Protein AF-A0A9E6NVP7-F1 (afdb_monomer_lite)

Structure (mmCIF, N/CA/C/O backbone):
data_AF-A0A9E6NVP7-F1
#
_entry.id   AF-A0A9E6NVP7-F1
#
loop_
_atom_site.group_PDB
_atom_site.id
_atom_site.type_symbol
_atom_site.label_atom_id
_atom_site.label_alt_id
_atom_site.label_comp_id
_atom_site.label_asym_id
_atom_site.label_entity_id
_atom_site.label_seq_id
_atom_site.pdbx_PDB_ins_code
_atom_site.Cartn_x
_atom_site.Cartn_y
_atom_site.Cartn_z
_atom_site.occupancy
_atom_site.B_iso_or_equiv
_atom_site.auth_seq_id
_atom_site.auth_comp_id
_atom_site.auth_asym_id
_atom_site.auth_atom_id
_atom_site.pdbx_PDB_model_num
ATOM 1 N N . MET A 1 1 ? 10.644 -37.676 16.841 1.00 42.34 1 MET A N 1
ATOM 2 C CA . MET A 1 1 ? 10.922 -36.252 17.128 1.00 42.34 1 MET A CA 1
ATOM 3 C C . MET A 1 1 ? 11.293 -35.552 15.833 1.00 42.34 1 MET A C 1
ATOM 5 O O . MET A 1 1 ? 12.440 -35.628 15.412 1.00 42.34 1 MET A O 1
ATOM 9 N N . LYS A 1 2 ? 10.321 -34.942 15.152 1.00 44.19 2 LYS A N 1
ATOM 10 C CA . LYS A 1 2 ? 10.597 -33.973 14.085 1.00 44.19 2 LYS A CA 1
ATOM 11 C C . LYS A 1 2 ? 10.389 -32.605 14.717 1.00 44.19 2 LYS A C 1
ATOM 13 O O . LYS A 1 2 ? 9.351 -32.389 15.325 1.00 44.19 2 LYS A O 1
ATOM 18 N N . LYS A 1 3 ? 11.450 -31.801 14.685 1.00 46.84 3 LYS A N 1
ATOM 19 C CA . LYS A 1 3 ? 11.546 -30.494 15.327 1.00 46.84 3 LYS A CA 1
ATOM 20 C C . LYS A 1 3 ? 10.453 -29.574 14.793 1.00 46.84 3 LYS A C 1
ATOM 22 O O . LYS A 1 3 ? 10.284 -29.468 13.580 1.00 46.84 3 LYS A O 1
ATOM 27 N N . ASP A 1 4 ? 9.764 -28.942 15.726 1.00 49.72 4 ASP A N 1
ATOM 28 C CA . ASP A 1 4 ? 8.815 -27.864 15.519 1.00 49.72 4 ASP A CA 1
ATOM 29 C C . ASP A 1 4 ? 9.464 -26.744 14.702 1.00 49.72 4 ASP A C 1
ATOM 31 O O . ASP A 1 4 ? 10.424 -26.109 15.138 1.00 49.72 4 ASP A O 1
ATOM 35 N N . VAL A 1 5 ? 8.935 -26.492 13.507 1.00 43.34 5 VAL A N 1
ATOM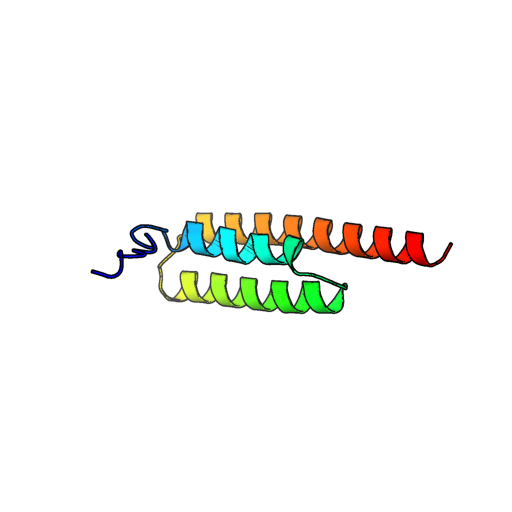 36 C CA . VAL A 1 5 ? 9.067 -25.181 12.870 1.00 43.34 5 VAL A CA 1
ATOM 37 C C . VAL A 1 5 ? 7.808 -24.427 13.265 1.00 43.34 5 VAL A C 1
ATOM 39 O O . VAL A 1 5 ? 6.834 -24.361 12.521 1.00 43.34 5 VAL A O 1
ATOM 42 N N . CYS A 1 6 ? 7.811 -23.936 14.502 1.00 37.59 6 CYS A N 1
ATOM 43 C CA . CYS A 1 6 ? 6.902 -22.887 14.923 1.00 37.59 6 CYS A CA 1
ATOM 44 C C . CYS A 1 6 ? 7.279 -21.650 14.101 1.00 37.59 6 CYS A C 1
ATOM 46 O O . CYS A 1 6 ? 8.260 -20.971 14.404 1.00 37.59 6 CYS A O 1
ATOM 48 N N . MET A 1 7 ? 6.576 -21.421 12.989 1.00 40.34 7 MET A N 1
ATOM 49 C CA . MET A 1 7 ? 6.563 -20.102 12.373 1.00 40.34 7 MET A C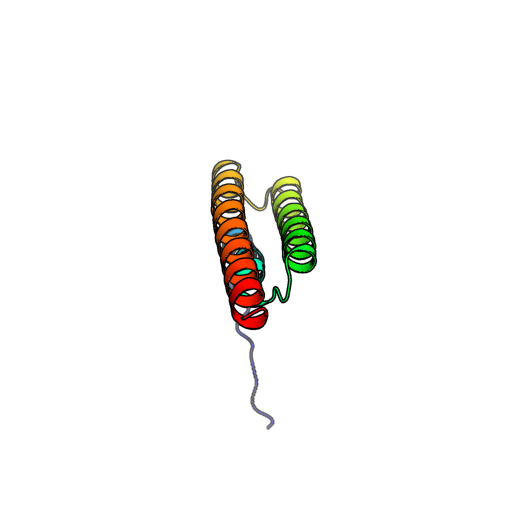A 1
ATOM 50 C C . MET A 1 7 ? 5.874 -19.187 13.375 1.00 40.34 7 MET A C 1
ATOM 52 O O . MET A 1 7 ? 4.661 -19.253 13.543 1.00 40.34 7 MET A O 1
ATOM 56 N N . SER A 1 8 ? 6.667 -18.392 14.082 1.00 45.50 8 SER A N 1
ATOM 57 C CA . SER A 1 8 ? 6.205 -17.322 14.953 1.00 45.50 8 SER A CA 1
ATOM 58 C C . SER A 1 8 ? 5.483 -16.263 14.109 1.00 45.50 8 SER A C 1
ATOM 60 O O . SER A 1 8 ? 6.080 -15.267 13.716 1.00 45.50 8 SER A O 1
ATOM 62 N N . LEU A 1 9 ? 4.215 -16.524 13.786 1.00 50.50 9 LEU A N 1
ATOM 63 C CA . LEU A 1 9 ? 3.223 -15.545 13.322 1.00 50.50 9 LEU A CA 1
ATOM 64 C C . LEU A 1 9 ? 2.500 -14.883 14.509 1.00 50.50 9 LEU A C 1
ATOM 66 O O . LEU A 1 9 ? 1.573 -14.097 14.330 1.00 50.50 9 LEU A O 1
ATOM 70 N N . ASP A 1 10 ? 2.918 -15.198 15.733 1.00 49.97 10 ASP A N 1
ATOM 71 C CA . ASP A 1 10 ? 2.358 -14.625 16.943 1.00 49.97 10 ASP A CA 1
ATOM 72 C C . ASP A 1 10 ? 2.843 -13.174 17.094 1.00 49.97 10 ASP A C 1
ATOM 74 O O . ASP A 1 10 ? 3.981 -12.928 17.493 1.00 49.97 10 ASP A O 1
ATOM 78 N N . SER A 1 11 ? 1.938 -12.231 16.799 1.00 54.75 11 SER A N 1
ATOM 79 C CA . SER A 1 11 ? 1.964 -10.777 17.067 1.00 54.75 11 SER A CA 1
ATOM 80 C C . SER A 1 11 ? 2.332 -9.801 15.941 1.00 54.75 11 SER A C 1
ATOM 82 O O . SER A 1 11 ? 2.647 -8.646 16.224 1.00 54.75 11 SER A O 1
ATOM 84 N N . GLU A 1 12 ? 2.200 -10.170 14.666 1.00 77.94 12 GLU A N 1
ATOM 85 C CA . GLU A 1 12 ? 2.164 -9.130 13.631 1.00 77.94 12 GLU A CA 1
ATOM 86 C C . GLU A 1 12 ? 0.810 -8.401 13.678 1.00 77.94 12 GLU A C 1
ATOM 88 O O . GLU A 1 12 ? -0.248 -9.004 13.489 1.00 77.94 12 GLU A O 1
ATOM 93 N N 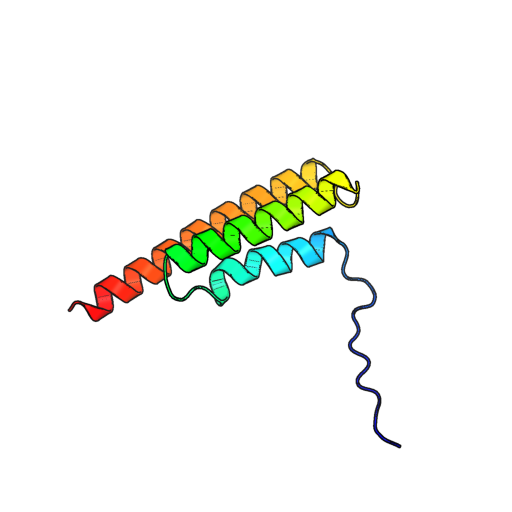. THR A 1 13 ? 0.820 -7.104 14.007 1.00 91.12 13 THR A N 1
ATOM 94 C CA . THR A 1 13 ? -0.420 -6.311 14.019 1.00 91.12 13 THR A CA 1
ATOM 95 C C . THR A 1 13 ? -0.985 -6.210 12.596 1.00 91.12 13 THR A C 1
ATOM 97 O O . THR A 1 13 ? -0.208 -6.240 11.639 1.00 91.12 13 THR A O 1
ATOM 100 N N . PRO A 1 14 ? -2.306 -6.015 12.417 1.00 92.88 14 PRO A N 1
ATOM 101 C CA . PRO A 1 14 ? -2.891 -5.813 11.087 1.00 92.88 14 PRO A CA 1
ATOM 102 C C . PRO A 1 14 ? -2.183 -4.717 10.279 1.00 92.88 14 PRO A C 1
ATOM 104 O O . PRO A 1 14 ? -2.006 -4.842 9.070 1.00 92.88 14 PRO A O 1
ATOM 107 N N . PHE A 1 15 ? -1.715 -3.675 10.970 1.00 93.06 15 PHE A N 1
ATOM 108 C CA . PHE A 1 15 ? -0.940 -2.587 10.390 1.00 93.06 15 PHE A CA 1
ATOM 109 C C . PHE A 1 15 ? 0.443 -3.030 9.887 1.00 93.06 15 PHE A C 1
ATOM 111 O O . PHE A 1 15 ? 0.811 -2.697 8.765 1.00 93.06 15 PHE A O 1
ATOM 118 N N . GLU A 1 16 ? 1.198 -3.807 10.669 1.00 93.56 16 GLU A N 1
ATOM 119 C CA . GLU A 1 16 ? 2.495 -4.337 10.218 1.00 93.56 16 GLU A CA 1
ATOM 120 C C . GLU A 1 16 ? 2.316 -5.297 9.035 1.00 93.56 16 GLU A C 1
ATOM 122 O O . GLU A 1 16 ? 2.976 -5.141 8.007 1.00 93.56 16 GLU A O 1
ATOM 127 N N . ALA A 1 17 ? 1.335 -6.201 9.107 1.00 91.94 17 ALA A N 1
ATOM 128 C CA . ALA A 1 17 ? 1.014 -7.105 8.004 1.00 91.94 17 ALA A CA 1
ATOM 129 C C . ALA A 1 17 ? 0.662 -6.335 6.712 1.00 91.94 17 ALA A C 1
ATOM 131 O O . ALA A 1 17 ? 1.057 -6.732 5.612 1.00 91.94 17 ALA A O 1
ATOM 132 N N . ALA A 1 18 ? -0.034 -5.198 6.830 1.00 93.44 18 ALA A N 1
ATOM 133 C CA . ALA A 1 18 ? -0.322 -4.320 5.697 1.00 93.44 18 ALA A CA 1
ATOM 134 C C . ALA A 1 18 ? 0.938 -3.684 5.099 1.00 93.44 18 ALA A C 1
ATOM 136 O O . ALA A 1 18 ? 1.080 -3.683 3.876 1.00 93.44 18 ALA A O 1
ATOM 137 N N . LYS A 1 19 ? 1.890 -3.222 5.920 1.00 94.25 19 LYS A N 1
ATOM 138 C CA . LYS A 1 19 ? 3.181 -2.720 5.415 1.00 94.25 19 LYS A CA 1
ATOM 139 C C . LYS A 1 19 ? 3.949 -3.796 4.657 1.00 94.25 19 LYS A C 1
ATOM 141 O O . LYS A 1 19 ? 4.502 -3.530 3.590 1.00 94.25 19 LYS A O 1
ATOM 146 N N . HIS A 1 20 ? 3.942 -5.030 5.158 1.00 92.06 20 HIS A N 1
ATOM 147 C CA . HIS A 1 20 ? 4.544 -6.157 4.448 1.00 92.06 20 HIS A CA 1
ATOM 148 C C . HIS A 1 20 ? 3.876 -6.398 3.095 1.00 92.06 20 HIS A C 1
ATOM 150 O O . HIS A 1 20 ? 4.569 -6.605 2.096 1.00 92.06 20 HIS A O 1
ATOM 156 N N . GLN A 1 21 ? 2.547 -6.315 3.031 1.00 90.94 21 GLN A N 1
ATOM 157 C CA . GLN A 1 21 ? 1.816 -6.440 1.774 1.00 90.94 21 GLN A CA 1
ATOM 158 C C . GLN A 1 21 ? 2.150 -5.304 0.792 1.00 90.94 21 GLN A C 1
ATOM 160 O O . GLN A 1 21 ? 2.375 -5.577 -0.388 1.00 90.94 21 GLN A O 1
ATOM 165 N N . VAL A 1 22 ? 2.267 -4.062 1.268 1.00 93.06 22 VAL A N 1
ATOM 166 C CA . VAL A 1 22 ? 2.708 -2.908 0.467 1.00 93.06 22 VAL A CA 1
ATOM 167 C C . VAL A 1 22 ? 4.123 -3.118 -0.083 1.00 93.06 22 VAL A C 1
ATOM 169 O O . VAL A 1 22 ? 4.356 -2.960 -1.282 1.00 93.06 22 VAL A O 1
ATOM 172 N N . ALA A 1 23 ? 5.065 -3.557 0.754 1.00 91.00 23 ALA A N 1
ATOM 173 C CA . ALA A 1 23 ? 6.455 -3.776 0.354 1.00 91.00 23 ALA A CA 1
ATOM 174 C C . ALA A 1 23 ? 6.606 -4.818 -0.773 1.00 91.00 23 ALA A C 1
ATOM 176 O O . ALA A 1 23 ? 7.540 -4.744 -1.579 1.00 91.00 23 ALA A O 1
ATOM 177 N N . ARG A 1 24 ? 5.673 -5.775 -0.885 1.00 87.56 24 ARG A N 1
ATOM 178 C CA . ARG A 1 24 ? 5.698 -6.799 -1.945 1.00 87.56 24 ARG A CA 1
ATOM 179 C C . ARG A 1 24 ? 5.549 -6.225 -3.350 1.00 87.56 24 ARG A C 1
ATOM 181 O O . ARG A 1 24 ? 6.070 -6.855 -4.276 1.00 87.56 24 ARG A O 1
ATOM 188 N N . ILE A 1 25 ? 4.917 -5.055 -3.503 1.00 87.94 25 ILE A N 1
ATOM 189 C CA . ILE A 1 25 ? 4.779 -4.353 -4.789 1.00 87.94 25 ILE A CA 1
ATOM 190 C C . ILE A 1 25 ? 6.168 -4.110 -5.398 1.00 87.94 25 ILE A C 1
ATOM 192 O O . ILE A 1 25 ? 6.400 -4.464 -6.549 1.00 87.94 25 ILE A O 1
ATOM 196 N N . GLY A 1 26 ? 7.118 -3.591 -4.611 1.00 81.25 26 GLY A N 1
ATOM 197 C CA . GLY A 1 26 ? 8.471 -3.276 -5.087 1.00 81.25 26 GLY A CA 1
ATOM 198 C C . GLY A 1 26 ? 9.386 -4.488 -5.299 1.00 81.25 26 GLY A C 1
ATOM 199 O O . GLY A 1 26 ? 10.371 -4.395 -6.034 1.00 81.25 26 GLY A O 1
ATOM 200 N N . VAL A 1 27 ? 9.087 -5.628 -4.665 1.00 77.25 27 VAL A N 1
ATOM 201 C CA . VAL A 1 27 ? 9.924 -6.843 -4.725 1.00 77.25 27 VAL A CA 1
ATOM 202 C C . VAL A 1 27 ? 9.507 -7.785 -5.857 1.00 77.25 27 VAL A C 1
ATOM 204 O O . VAL A 1 27 ? 10.370 -8.376 -6.504 1.00 77.25 27 VAL A O 1
ATOM 207 N N . SER A 1 28 ? 8.203 -7.947 -6.097 1.00 71.88 28 SER A N 1
ATOM 208 C CA . SER A 1 28 ? 7.676 -9.030 -6.952 1.00 71.88 28 SER A CA 1
ATOM 209 C C . SER A 1 28 ? 7.382 -8.610 -8.395 1.00 71.88 28 SER A C 1
ATOM 211 O O . SER A 1 28 ? 7.075 -9.460 -9.228 1.00 71.88 28 SER A O 1
ATOM 213 N N . SER A 1 29 ? 7.447 -7.317 -8.711 1.00 75.50 29 SER A N 1
ATOM 214 C CA . SER A 1 29 ? 7.010 -6.792 -10.004 1.00 75.50 29 SER A CA 1
ATOM 215 C C . SER A 1 29 ? 8.036 -7.011 -11.124 1.00 75.50 29 SER A C 1
ATOM 217 O O . SER A 1 29 ? 9.183 -6.558 -11.035 1.00 75.50 29 SER A O 1
ATOM 219 N N . ILE A 1 30 ? 7.603 -7.674 -12.199 1.00 81.44 30 ILE A N 1
ATOM 220 C CA . ILE A 1 30 ? 8.420 -7.974 -13.389 1.00 81.44 30 ILE A CA 1
ATOM 221 C C . ILE A 1 30 ? 8.249 -6.880 -14.461 1.00 81.44 30 ILE A C 1
ATOM 223 O O . ILE A 1 30 ? 9.210 -6.546 -15.159 1.00 81.44 30 ILE A O 1
ATOM 227 N N . ASP A 1 31 ? 7.056 -6.289 -14.536 1.00 86.81 31 ASP A N 1
ATOM 228 C CA . ASP A 1 31 ? 6.649 -5.217 -15.447 1.00 86.81 31 ASP A CA 1
ATOM 229 C C . ASP A 1 31 ? 5.619 -4.277 -14.783 1.00 86.81 31 ASP A C 1
ATOM 231 O O . ASP A 1 31 ? 5.215 -4.490 -13.638 1.00 86.81 31 ASP A O 1
ATOM 235 N N . VAL A 1 32 ? 5.232 -3.206 -15.488 1.00 84.88 32 VAL A N 1
ATOM 236 C CA . VAL A 1 32 ? 4.334 -2.159 -14.967 1.00 84.88 32 VAL A CA 1
ATOM 237 C C . VAL A 1 32 ? 2.914 -2.685 -14.732 1.00 84.88 32 VAL A C 1
ATOM 239 O O . VAL A 1 32 ? 2.319 -2.359 -13.709 1.00 84.88 32 VAL A O 1
ATOM 242 N N . GLU A 1 33 ? 2.389 -3.541 -15.614 1.00 86.31 33 GLU A N 1
ATOM 243 C CA . GLU A 1 33 ? 1.055 -4.142 -15.446 1.00 86.31 33 GLU A CA 1
ATOM 244 C C . GLU A 1 33 ? 0.984 -4.980 -14.161 1.00 86.31 33 GLU A C 1
ATOM 246 O O . GLU A 1 33 ? 0.016 -4.905 -13.402 1.00 86.31 33 GLU A O 1
ATOM 251 N N . SER A 1 34 ? 2.059 -5.713 -13.858 1.00 88.06 34 SER A N 1
ATOM 252 C CA . SER A 1 34 ? 2.199 -6.455 -12.607 1.00 88.06 34 SER A CA 1
ATOM 253 C C . SER A 1 34 ? 2.206 -5.525 -11.389 1.00 88.06 34 SER A C 1
ATOM 255 O O . SER A 1 34 ? 1.581 -5.852 -10.381 1.00 88.06 34 SER A O 1
ATOM 257 N N . VAL A 1 35 ? 2.885 -4.369 -11.459 1.00 91.50 35 VAL A N 1
ATOM 258 C CA . VAL A 1 35 ? 2.877 -3.371 -10.367 1.00 91.50 35 VAL A CA 1
ATOM 259 C C . VAL A 1 35 ? 1.454 -2.918 -10.067 1.00 91.50 35 VAL A C 1
ATOM 261 O O . VAL A 1 35 ? 1.061 -2.901 -8.902 1.00 91.50 35 VAL A O 1
ATOM 264 N N . ASP A 1 36 ? 0.679 -2.578 -11.096 1.00 91.06 36 ASP A N 1
ATOM 265 C CA . ASP A 1 36 ? -0.690 -2.092 -10.920 1.00 91.06 36 ASP A CA 1
ATOM 266 C C . ASP A 1 36 ? -1.612 -3.174 -10.337 1.00 91.06 36 ASP A C 1
ATOM 268 O O . ASP A 1 36 ? -2.413 -2.884 -9.446 1.00 91.06 36 ASP A O 1
ATOM 272 N N . ALA A 1 37 ? -1.447 -4.437 -10.745 1.00 90.75 37 ALA A N 1
ATOM 273 C CA . ALA A 1 37 ? -2.183 -5.558 -10.160 1.00 90.75 37 ALA A CA 1
ATOM 274 C C . ALA A 1 37 ? -1.846 -5.775 -8.669 1.00 90.75 37 ALA A C 1
ATOM 276 O O . ALA A 1 37 ? -2.745 -5.979 -7.844 1.00 90.75 37 ALA A O 1
ATOM 277 N N . PHE A 1 38 ? -0.562 -5.699 -8.296 1.00 91.62 38 PHE A N 1
ATOM 278 C CA . PHE A 1 38 ? -0.149 -5.787 -6.891 1.00 91.62 38 PHE A CA 1
ATOM 279 C C . PHE A 1 38 ? -0.639 -4.591 -6.074 1.00 91.62 38 PHE A C 1
ATOM 281 O O . PHE A 1 38 ? -1.090 -4.782 -4.946 1.00 91.62 38 PHE A O 1
ATOM 288 N N . TYR A 1 39 ? -0.596 -3.388 -6.647 1.00 92.81 39 TYR A N 1
ATOM 289 C CA . TYR A 1 39 ? -1.108 -2.175 -6.020 1.00 92.81 39 TYR A CA 1
ATOM 290 C C . TYR A 1 39 ? -2.604 -2.293 -5.725 1.00 92.81 39 TYR A C 1
ATOM 292 O O . TYR A 1 39 ? -3.004 -2.113 -4.581 1.00 92.81 39 TYR A O 1
ATOM 300 N N . ALA A 1 40 ? -3.420 -2.694 -6.706 1.00 93.25 40 ALA A N 1
ATOM 301 C CA . ALA A 1 40 ? -4.856 -2.899 -6.507 1.00 93.25 40 ALA A CA 1
ATOM 302 C C . ALA A 1 40 ? -5.156 -3.963 -5.434 1.00 93.25 40 ALA A C 1
ATOM 304 O O . ALA A 1 40 ? -6.086 -3.820 -4.643 1.00 93.25 40 ALA A O 1
ATOM 305 N N . THR A 1 41 ? -4.342 -5.022 -5.376 1.00 93.19 41 THR A N 1
ATOM 306 C CA . THR A 1 41 ? -4.473 -6.068 -4.350 1.00 93.19 41 THR A CA 1
ATOM 307 C C . THR A 1 41 ? -4.144 -5.537 -2.952 1.00 93.19 41 THR A C 1
ATOM 309 O O . THR A 1 41 ? -4.845 -5.853 -1.993 1.00 93.19 41 THR A O 1
ATOM 312 N N . ALA A 1 42 ? -3.072 -4.753 -2.819 1.00 93.38 42 ALA A N 1
ATOM 313 C CA . ALA A 1 42 ? -2.683 -4.148 -1.549 1.00 93.38 42 ALA A CA 1
ATOM 314 C C . ALA A 1 42 ? -3.709 -3.104 -1.082 1.00 93.38 42 ALA A C 1
ATOM 316 O O . ALA A 1 42 ? -4.088 -3.122 0.085 1.00 93.38 42 ALA A O 1
ATOM 317 N N . ASP A 1 43 ? -4.218 -2.276 -1.994 1.00 95.44 43 ASP A N 1
ATOM 318 C CA . ASP A 1 43 ? -5.265 -1.287 -1.726 1.00 95.44 43 ASP A CA 1
ATOM 319 C C . ASP A 1 43 ? -6.546 -1.952 -1.200 1.00 95.44 43 ASP A C 1
ATOM 321 O O . ASP A 1 43 ? -7.033 -1.608 -0.125 1.00 95.44 43 ASP A O 1
ATOM 325 N N . GLY A 1 44 ? -7.029 -2.999 -1.880 1.00 95.31 44 GLY A N 1
ATOM 326 C CA . GLY A 1 44 ? -8.193 -3.760 -1.419 1.00 95.31 44 GLY A CA 1
ATOM 327 C C . GLY A 1 44 ? -7.986 -4.418 -0.049 1.00 95.31 44 GLY A C 1
ATOM 328 O O . GLY A 1 44 ? -8.906 -4.449 0.767 1.00 95.31 44 GLY A O 1
ATOM 329 N N . TYR A 1 45 ? -6.775 -4.908 0.237 1.00 94.94 45 TYR A N 1
ATOM 330 C CA . TYR A 1 45 ? -6.431 -5.444 1.556 1.00 94.94 45 TYR A CA 1
ATOM 331 C C . TYR A 1 45 ? -6.468 -4.359 2.642 1.00 94.94 45 TYR A C 1
ATOM 333 O O . TYR A 1 45 ? -7.073 -4.565 3.691 1.00 94.94 45 TYR A O 1
ATOM 341 N N . ILE A 1 46 ? -5.866 -3.195 2.385 1.00 95.88 46 ILE A N 1
ATOM 342 C CA . ILE A 1 46 ? -5.852 -2.055 3.309 1.00 95.88 46 ILE A CA 1
ATOM 343 C C . ILE A 1 46 ? -7.280 -1.561 3.590 1.00 95.88 46 ILE A C 1
ATOM 345 O O . ILE A 1 46 ? -7.629 -1.339 4.752 1.00 95.88 46 ILE A O 1
ATOM 349 N N . GLN A 1 47 ? -8.121 -1.450 2.557 1.00 94.88 47 GLN A N 1
ATOM 350 C CA . GLN A 1 47 ? -9.532 -1.081 2.710 1.00 94.88 47 GLN A CA 1
ATOM 351 C C . GLN A 1 47 ? -10.289 -2.090 3.574 1.00 94.88 47 GLN A C 1
ATOM 353 O O . GLN A 1 47 ? -10.965 -1.693 4.518 1.00 94.88 47 GLN A O 1
ATOM 358 N N . ALA A 1 48 ? -10.094 -3.394 3.351 1.00 95.19 48 ALA A N 1
ATOM 359 C CA . ALA A 1 48 ? -10.713 -4.416 4.191 1.00 95.19 48 ALA A CA 1
ATOM 360 C C . ALA A 1 48 ? -10.297 -4.282 5.668 1.00 95.19 48 ALA A C 1
ATOM 362 O O . ALA A 1 48 ? -11.134 -4.412 6.559 1.00 95.19 48 ALA A O 1
ATOM 363 N N . LEU A 1 49 ? -9.025 -3.977 5.954 1.00 95.88 49 LEU A N 1
ATOM 364 C CA . LEU A 1 49 ? -8.585 -3.728 7.330 1.00 95.88 49 LEU A CA 1
ATOM 365 C C . LEU A 1 49 ? -9.289 -2.522 7.958 1.00 95.88 49 LEU A C 1
ATOM 367 O O . LEU A 1 49 ? -9.602 -2.561 9.150 1.00 95.88 49 LEU A O 1
ATOM 371 N N . ARG A 1 50 ? -9.538 -1.460 7.182 1.00 95.50 50 ARG A N 1
ATOM 372 C CA . ARG A 1 50 ? -10.295 -0.298 7.658 1.00 95.50 50 ARG A CA 1
ATOM 373 C C . ARG A 1 50 ? -11.759 -0.650 7.910 1.00 95.50 50 ARG A C 1
ATOM 375 O O . ARG A 1 50 ? -12.268 -0.273 8.960 1.00 95.50 50 ARG A O 1
ATOM 382 N N . ASP A 1 51 ? -12.393 -1.383 6.997 1.00 96.12 51 ASP A N 1
ATOM 383 C CA . ASP A 1 51 ? -13.803 -1.791 7.083 1.00 96.12 51 ASP A CA 1
ATOM 384 C C . ASP A 1 51 ? -14.086 -2.690 8.295 1.00 96.12 51 ASP A C 1
ATOM 386 O O . ASP A 1 51 ? -15.178 -2.656 8.860 1.00 96.12 51 ASP A O 1
ATOM 390 N N . PHE A 1 52 ? -13.095 -3.478 8.723 1.00 96.69 52 PHE A N 1
ATOM 391 C CA . PHE A 1 52 ? -13.160 -4.289 9.943 1.00 96.69 52 PHE A CA 1
ATOM 392 C C . PHE A 1 52 ? -12.661 -3.560 11.205 1.00 96.69 52 PHE A C 1
ATOM 394 O O . PHE A 1 52 ? -12.494 -4.202 12.242 1.00 96.69 52 PHE A O 1
ATOM 401 N N . ASP A 1 53 ? -12.397 -2.250 11.132 1.00 96.00 53 ASP A N 1
ATOM 402 C CA . ASP A 1 53 ? -11.858 -1.427 12.227 1.00 96.00 53 ASP A CA 1
ATOM 403 C C . ASP A 1 53 ? -10.554 -1.980 12.845 1.00 96.00 53 ASP A C 1
ATOM 405 O O . ASP A 1 53 ? -10.246 -1.770 14.020 1.00 96.00 53 ASP A O 1
ATOM 409 N N . LEU A 1 54 ? -9.747 -2.678 12.039 1.00 96.50 54 LEU A N 1
ATOM 410 C CA . LEU A 1 54 ? -8.461 -3.245 12.458 1.00 96.50 54 LEU A CA 1
ATOM 411 C C . LEU A 1 54 ? -7.315 -2.227 12.402 1.00 96.50 54 LEU A C 1
ATOM 413 O O . LEU A 1 54 ? -6.256 -2.456 12.990 1.00 96.50 54 LEU A O 1
ATOM 417 N N . ILE A 1 55 ? -7.522 -1.117 11.692 1.00 96.19 55 ILE A N 1
ATOM 418 C CA . ILE A 1 55 ? -6.599 0.015 11.601 1.00 96.19 55 ILE A CA 1
ATOM 419 C C . ILE A 1 55 ? -7.351 1.340 11.743 1.00 96.19 55 ILE A C 1
ATOM 421 O O . ILE A 1 55 ? -8.523 1.468 11.381 1.00 96.19 55 ILE A O 1
ATOM 425 N N . THR A 1 56 ? -6.649 2.345 12.256 1.00 96.00 56 THR A N 1
ATOM 426 C CA . THR A 1 56 ? -7.150 3.723 12.355 1.00 96.00 56 THR A CA 1
ATOM 427 C C . THR A 1 56 ? -7.083 4.453 11.012 1.00 96.00 56 THR A C 1
ATOM 429 O O . THR A 1 56 ? -6.349 4.056 10.110 1.00 96.00 56 THR A O 1
ATOM 432 N N . GLU A 1 57 ? -7.795 5.574 10.891 1.00 95.06 57 GLU A N 1
ATOM 433 C CA . GLU A 1 57 ? -7.707 6.464 9.721 1.00 95.06 57 GLU A CA 1
ATOM 434 C C . GLU A 1 57 ? -6.283 7.013 9.511 1.00 95.06 57 GLU A C 1
ATOM 436 O O . GLU A 1 57 ? -5.780 7.023 8.396 1.00 95.06 57 GLU A O 1
ATOM 441 N N . ILE A 1 58 ? -5.569 7.342 10.594 1.00 96.94 58 ILE A N 1
ATOM 442 C CA . ILE A 1 58 ? -4.167 7.789 10.517 1.00 96.94 58 ILE A CA 1
ATOM 443 C C . ILE A 1 58 ? -3.272 6.691 9.921 1.00 96.94 58 ILE A C 1
ATOM 445 O O . ILE A 1 58 ? -2.393 6.967 9.108 1.00 96.94 58 ILE A O 1
ATOM 449 N N . GLN A 1 59 ? -3.486 5.437 10.322 1.00 97.38 59 GLN A N 1
ATOM 450 C CA . GLN A 1 59 ? -2.742 4.293 9.793 1.00 97.38 59 GLN A CA 1
ATOM 451 C C . GLN A 1 59 ? -3.104 3.990 8.336 1.00 97.38 59 GLN A C 1
ATOM 453 O O . GLN A 1 59 ? -2.225 3.630 7.557 1.00 97.38 59 GLN A O 1
ATOM 458 N N . LEU A 1 60 ? -4.372 4.156 7.960 1.00 96.56 60 LEU A N 1
ATOM 459 C CA . LEU A 1 60 ? -4.823 4.056 6.573 1.00 96.56 60 LEU A CA 1
ATOM 460 C C . LEU A 1 60 ? -4.080 5.064 5.685 1.00 96.56 60 LEU A C 1
ATOM 462 O O . LEU A 1 60 ? -3.508 4.682 4.665 1.00 96.56 60 LEU A O 1
ATOM 466 N N . ASP A 1 61 ? -4.029 6.328 6.107 1.00 96.69 61 ASP A N 1
ATOM 467 C CA . ASP A 1 61 ? -3.333 7.388 5.376 1.00 96.69 61 ASP A CA 1
ATOM 468 C C . ASP A 1 61 ? -1.831 7.107 5.249 1.00 96.69 61 ASP A C 1
ATOM 470 O O . ASP A 1 61 ? -1.253 7.283 4.173 1.00 96.69 61 ASP A O 1
ATOM 474 N N . GLN A 1 62 ? -1.202 6.616 6.324 1.00 97.50 62 GLN A N 1
ATOM 475 C CA . GLN A 1 62 ? 0.200 6.188 6.306 1.00 97.50 62 GLN A CA 1
ATOM 476 C C . GLN A 1 62 ? 0.436 5.065 5.290 1.00 97.50 62 GLN A C 1
ATOM 478 O O . GLN A 1 62 ? 1.329 5.179 4.451 1.00 97.50 62 GLN A O 1
ATOM 483 N N . LEU A 1 63 ? -0.393 4.017 5.306 1.00 97.19 63 LEU A N 1
ATOM 484 C CA . LEU A 1 63 ? -0.275 2.894 4.373 1.00 97.19 63 LEU A CA 1
ATOM 485 C C . LEU A 1 63 ? -0.471 3.336 2.921 1.00 97.19 63 LEU A C 1
ATOM 487 O O . LEU A 1 63 ? 0.288 2.916 2.051 1.00 97.19 63 LEU A O 1
ATOM 491 N N . HIS A 1 64 ? -1.440 4.209 2.640 1.00 96.50 64 HIS A N 1
ATOM 492 C CA . HIS A 1 64 ? -1.643 4.739 1.290 1.00 96.50 64 HIS A CA 1
ATOM 493 C C . HIS A 1 64 ? -0.470 5.600 0.806 1.00 96.50 64 HIS A C 1
ATOM 495 O O . HIS A 1 64 ? -0.113 5.535 -0.377 1.00 96.50 64 HIS A O 1
ATOM 501 N N . ALA A 1 65 ? 0.134 6.398 1.692 1.00 96.81 65 ALA A N 1
ATOM 502 C CA . ALA A 1 65 ? 1.320 7.184 1.371 1.00 96.81 65 ALA A CA 1
ATOM 503 C C . ALA A 1 65 ? 2.509 6.271 1.028 1.00 96.81 65 ALA A C 1
ATOM 505 O O . ALA A 1 65 ? 3.070 6.390 -0.064 1.00 96.81 65 ALA A O 1
ATOM 506 N N . GLU A 1 66 ? 2.817 5.300 1.891 1.00 95.94 66 GLU A N 1
ATOM 507 C CA . GLU A 1 66 ? 3.878 4.312 1.658 1.00 95.94 66 GLU A CA 1
ATOM 508 C C . GLU A 1 66 ? 3.635 3.520 0.364 1.00 95.94 66 GLU A C 1
ATOM 510 O O . GLU A 1 66 ? 4.527 3.364 -0.471 1.00 95.94 66 GLU A O 1
ATOM 515 N N . MET A 1 67 ? 2.399 3.072 0.137 1.00 95.50 67 MET A N 1
ATOM 516 C CA . MET A 1 67 ? 2.027 2.305 -1.051 1.00 95.50 67 MET A CA 1
ATOM 517 C C . MET A 1 67 ? 2.223 3.095 -2.346 1.00 95.50 67 MET A C 1
ATOM 519 O O . MET A 1 67 ? 2.656 2.537 -3.360 1.00 95.50 67 MET A O 1
ATOM 523 N N . ARG A 1 68 ? 1.945 4.402 -2.325 1.00 95.00 68 ARG A N 1
ATOM 524 C CA . ARG A 1 68 ? 2.198 5.288 -3.465 1.00 95.00 68 ARG A CA 1
ATOM 525 C C . ARG A 1 68 ? 3.693 5.411 -3.754 1.00 95.00 68 ARG A C 1
ATOM 527 O O . ARG A 1 68 ? 4.077 5.324 -4.920 1.00 95.00 68 ARG A O 1
ATOM 534 N N . GLU A 1 69 ? 4.522 5.593 -2.730 1.00 95.62 69 GLU A N 1
ATOM 535 C CA . GLU A 1 69 ? 5.977 5.696 -2.891 1.00 95.62 69 GLU A CA 1
ATOM 536 C C . GLU A 1 69 ? 6.579 4.402 -3.450 1.00 95.62 69 GLU A C 1
ATOM 538 O O . GLU A 1 69 ? 7.319 4.438 -4.437 1.00 95.62 69 GLU A O 1
ATOM 543 N N . VAL A 1 70 ? 6.190 3.250 -2.892 1.00 94.44 70 VAL A N 1
ATOM 544 C CA . VAL A 1 70 ? 6.662 1.938 -3.357 1.00 94.44 70 VAL A CA 1
ATOM 545 C C . VAL A 1 70 ? 6.256 1.686 -4.810 1.00 94.44 70 VAL A C 1
ATOM 547 O O . VAL A 1 70 ? 7.066 1.186 -5.593 1.00 94.44 70 VAL A O 1
ATOM 550 N N . ARG A 1 71 ? 5.031 2.061 -5.207 1.00 94.31 71 ARG A N 1
ATOM 551 C CA . ARG A 1 71 ? 4.586 1.948 -6.603 1.00 94.31 71 ARG A CA 1
ATOM 552 C C . ARG A 1 71 ? 5.453 2.783 -7.544 1.00 94.31 71 ARG A C 1
ATOM 554 O O . ARG A 1 71 ? 5.852 2.277 -8.591 1.00 94.31 71 ARG A O 1
ATOM 561 N N . ILE A 1 72 ? 5.741 4.036 -7.191 1.00 94.31 72 ILE A N 1
ATOM 562 C CA . ILE A 1 72 ? 6.567 4.926 -8.023 1.00 94.31 72 ILE A CA 1
ATOM 563 C C . ILE A 1 72 ? 7.968 4.330 -8.215 1.00 94.31 72 ILE A C 1
ATOM 565 O O . ILE A 1 72 ? 8.415 4.194 -9.355 1.00 94.31 72 ILE A O 1
ATOM 569 N N . ASP A 1 73 ? 8.627 3.899 -7.135 1.00 93.81 73 ASP A N 1
ATOM 570 C CA . ASP A 1 73 ? 9.962 3.288 -7.215 1.00 93.81 73 ASP A CA 1
ATOM 571 C C . ASP A 1 73 ? 9.952 1.992 -8.048 1.00 93.81 73 ASP A C 1
ATOM 573 O O . ASP A 1 73 ? 10.830 1.776 -8.888 1.00 93.81 73 ASP A O 1
ATOM 577 N N . ALA A 1 74 ? 8.929 1.145 -7.890 1.00 93.00 74 ALA A N 1
ATOM 578 C CA . ALA A 1 74 ? 8.783 -0.079 -8.677 1.00 93.00 74 ALA A CA 1
ATOM 579 C C . ALA A 1 74 ? 8.681 0.213 -10.185 1.00 93.00 74 ALA A C 1
ATOM 581 O O . ALA A 1 74 ? 9.425 -0.372 -10.981 1.00 93.00 74 ALA A O 1
ATOM 582 N N . VAL A 1 75 ? 7.814 1.158 -10.573 1.00 93.62 75 VAL A N 1
ATOM 583 C CA . VAL A 1 75 ? 7.643 1.581 -11.972 1.00 93.62 75 VAL A CA 1
ATOM 584 C C . VAL A 1 75 ? 8.948 2.142 -12.530 1.00 93.62 75 VAL A C 1
ATOM 586 O O . VAL A 1 75 ? 9.410 1.684 -13.576 1.00 93.62 75 VAL A O 1
ATOM 589 N N . GLU A 1 76 ? 9.608 3.058 -11.817 1.00 93.25 76 GLU A N 1
ATOM 590 C CA . GLU A 1 76 ? 10.881 3.626 -12.268 1.00 93.25 76 GLU A CA 1
ATOM 591 C C . GLU A 1 76 ? 11.965 2.562 -12.481 1.00 93.25 76 GLU A C 1
ATOM 593 O O . GLU A 1 76 ? 12.726 2.615 -13.455 1.00 93.25 76 GLU A O 1
ATOM 598 N N . ARG A 1 77 ? 12.068 1.585 -11.571 1.00 91.19 77 ARG A N 1
ATOM 599 C CA . ARG A 1 77 ? 13.031 0.481 -11.688 1.00 91.19 77 ARG A CA 1
ATOM 600 C C . ARG A 1 77 ? 12.745 -0.383 -12.907 1.00 91.19 77 ARG A C 1
ATOM 602 O O . ARG A 1 77 ? 13.688 -0.775 -13.601 1.00 91.19 77 ARG A O 1
ATOM 609 N N . ILE A 1 78 ? 11.477 -0.684 -13.171 1.00 91.44 78 ILE A N 1
ATOM 610 C CA . ILE A 1 78 ? 11.060 -1.450 -14.348 1.00 91.44 78 ILE A CA 1
ATOM 611 C C . ILE A 1 78 ? 11.396 -0.678 -15.623 1.00 91.44 78 ILE A C 1
ATOM 613 O O . ILE A 1 78 ? 12.061 -1.225 -16.503 1.00 91.44 78 ILE A O 1
ATOM 617 N N . GLU A 1 79 ? 11.050 0.605 -15.706 1.00 90.94 79 GLU A N 1
ATOM 618 C CA . GLU A 1 79 ? 11.370 1.432 -16.872 1.00 90.94 79 GLU A CA 1
ATOM 619 C C . GLU A 1 79 ? 12.878 1.526 -17.131 1.00 90.94 79 GLU A C 1
ATOM 621 O O . GLU A 1 79 ? 13.325 1.409 -18.277 1.00 90.94 79 GLU A O 1
ATOM 626 N N . LYS A 1 80 ? 13.688 1.704 -16.076 1.00 91.69 80 LYS A N 1
ATOM 627 C CA . LYS A 1 80 ? 15.158 1.711 -16.175 1.00 91.69 80 LYS A CA 1
ATOM 628 C C . LYS A 1 80 ? 15.680 0.379 -16.721 1.00 91.69 80 LYS A C 1
ATOM 6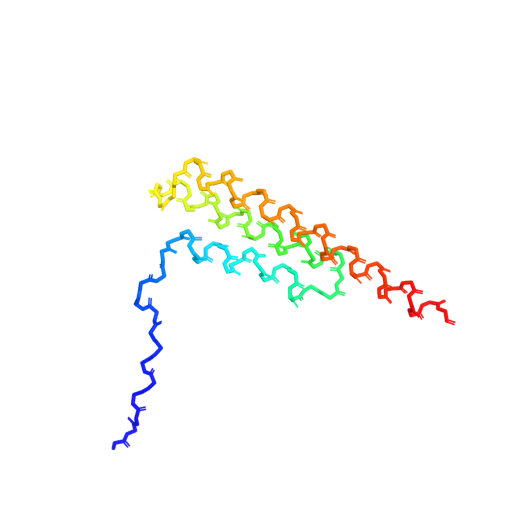30 O O . LYS A 1 80 ? 16.529 0.383 -17.614 1.00 91.69 80 LYS A O 1
ATOM 635 N N . LYS A 1 81 ? 15.153 -0.757 -16.244 1.00 88.69 81 LYS A N 1
ATOM 636 C CA . LYS A 1 81 ? 15.512 -2.096 -16.749 1.00 88.69 81 LYS A CA 1
ATOM 637 C C . LYS A 1 81 ? 15.122 -2.284 -18.217 1.00 88.69 81 LYS A C 1
ATOM 639 O O . LYS A 1 81 ? 15.920 -2.825 -18.979 1.00 88.69 81 LYS A O 1
ATOM 644 N N . LEU A 1 82 ? 13.934 -1.834 -18.622 1.00 88.44 82 LEU A N 1
ATOM 645 C CA . LEU A 1 82 ? 13.464 -1.930 -20.008 1.00 88.44 82 LEU A CA 1
ATOM 646 C C . LEU A 1 82 ? 14.344 -1.103 -20.956 1.00 88.44 82 LEU A C 1
ATOM 648 O O . LEU A 1 82 ? 14.814 -1.631 -21.962 1.00 88.44 82 LEU A O 1
ATOM 652 N N . LYS A 1 83 ? 14.662 0.146 -20.590 1.00 89.44 83 LYS A N 1
ATOM 653 C CA . LYS A 1 83 ? 15.571 1.020 -21.359 1.00 89.44 83 LYS A CA 1
ATOM 654 C C . LYS A 1 83 ? 16.992 0.457 -21.466 1.00 89.44 83 LYS A C 1
ATOM 656 O O . LYS A 1 83 ? 17.661 0.675 -22.471 1.00 89.44 83 LYS A O 1
ATOM 661 N N . ALA A 1 84 ? 17.471 -0.246 -20.437 1.00 89.31 84 ALA A N 1
ATOM 662 C CA . ALA A 1 84 ? 18.786 -0.884 -20.459 1.00 89.31 84 ALA A CA 1
ATOM 663 C C . ALA A 1 84 ? 18.838 -2.110 -21.384 1.00 89.31 84 ALA A C 1
ATOM 665 O O . ALA A 1 84 ? 19.886 -2.380 -21.955 1.00 89.31 84 ALA A O 1
ATOM 666 N N . ARG A 1 85 ? 17.726 -2.840 -21.549 1.00 84.81 85 ARG A N 1
ATOM 667 C CA . ARG A 1 85 ? 17.643 -3.997 -22.459 1.00 84.81 85 ARG A CA 1
ATOM 668 C C . ARG A 1 85 ? 17.488 -3.617 -23.930 1.00 84.81 85 ARG A C 1
ATOM 670 O O . ARG A 1 85 ? 17.741 -4.453 -24.787 1.00 84.81 85 ARG A O 1
ATOM 677 N N . SER A 1 86 ? 17.033 -2.400 -24.223 1.00 80.00 86 SER A N 1
ATOM 678 C CA . SER A 1 86 ? 16.834 -1.913 -25.593 1.00 80.00 86 SER A CA 1
ATOM 679 C C . SER A 1 86 ? 18.076 -1.249 -26.209 1.00 80.00 86 SER A C 1
ATOM 681 O O . SER A 1 86 ? 17.957 -0.650 -27.276 1.00 80.00 86 SER A O 1
ATOM 683 N N . ARG A 1 87 ? 19.228 -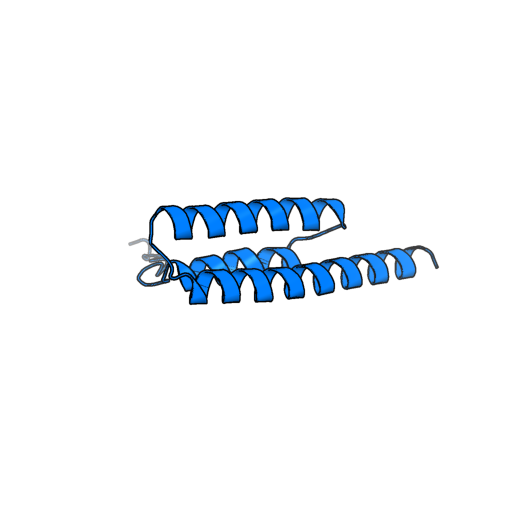1.271 -25.525 1.00 60.84 87 ARG A N 1
ATOM 684 C CA . ARG A 1 87 ? 20.523 -0.745 -25.989 1.00 60.84 87 ARG A CA 1
ATOM 685 C C . ARG A 1 87 ? 21.486 -1.892 -26.247 1.00 60.84 87 ARG A C 1
ATOM 687 O O . ARG A 1 87 ? 22.300 -1.736 -27.179 1.00 60.84 87 ARG A O 1
#

Foldseek 3Di:
DPDDPPPPPPDDQLLNVLVVLLLVLQVPDQALVSSVVSLVVSLVSLVVCVVVVSDDPVSSVVSVVSSVVSSVNSHVVNVVVVVVVVD

Secondary structure (DSSP, 8-state):
-PPP-----TT--HHHHHHHHHHHHHHH-SSHHHHHHHHHHHHHHHHHHHHTT-S-HHHHHHHHHHHHHHHHHHHHHHHHHHHHHT-

pLDDT: mean 85.56, std 16.33, range [37.59, 97.5]

Sequence (87 aa):
MKKDVCMSLDSETPFEAAKHQVARIGVSSIDVESVDAFYATADGYIQALRDFDLITEIQLDQLHAEMREVRIDAVERIEKKLKARSR

Radius of gyration: 16.29 Å; chains: 1; bounding box: 34×4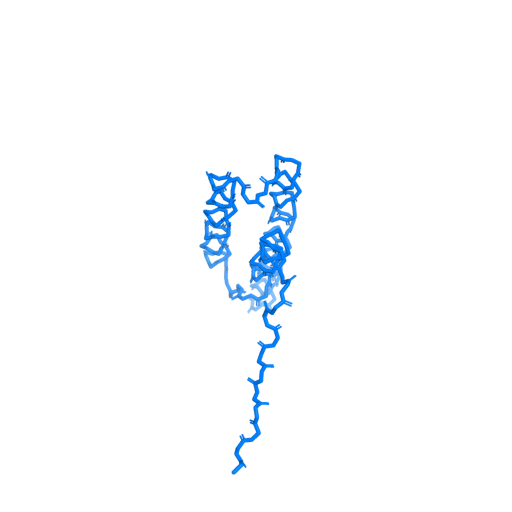4×43 Å

Organism: NCBI:txid2745504